Protein AF-A0A820V1A0-F1 (afdb_monomer)

pLDDT: mean 79.0, std 8.48, range [35.44, 91.88]

Foldseek 3Di:
DDPPDDLVVVLVVLQVVLVVVVPDDVVVLVVLQVVLVVLLVVLVVVLVVLLVVCPVCCVPVNPVVSVVSSVVSNCVSVVVSVVVVRDHDVSSCCSHPQRHDPPSNVVVSVVCVVVVPDDPVVVVVVVVVVVVLVVQLVVQLVPDDDPVSNVVSNVD

Radius of gyration: 19.52 Å; Cα contacts (8 Å, |Δi|>4): 103; chains: 1; bounding box: 43×36×49 Å

Sequence (156 aa):
MYDIHSVSDTTELMSSMGIQKAKQSPDKLFIKSMLAGVFISFSGRFLIIVGDGSAPLAQNLGPGIQKMVQAAVFPIGLVLIMNTGAEFFTGNTMYAGLLSTDPYRAYTLKITEIKSSIPWHQMFLRGIAGNWLVCLAVWLEITSRDFHSKVLGIFL

Mean predicted aligned error: 10.52 Å

InterPro domains:
  IPR000292 Formate/nitrite transporter [PF01226] (10-96)
  IPR000292 Formate/nitrite transporter [PF01226] (102-156)
  IPR000292 Formate/nitrite transporter [PTHR30520] (4-96)
  IPR023271 Aquaporin-like [G3DSA:1.20.1080.10] (1-97)
  IPR023271 Aquaporin-like [G3DSA:1.20.1080.10] (98-156)

Structure (mmCIF, N/CA/C/O backbone):
data_AF-A0A820V1A0-F1
#
_entry.id   AF-A0A820V1A0-F1
#
loop_
_atom_site.group_PDB
_atom_site.id
_atom_site.type_symbol
_atom_site.label_atom_id
_atom_site.label_alt_id
_atom_site.label_comp_id
_atom_site.label_asym_id
_atom_site.label_entity_id
_atom_site.label_seq_id
_atom_site.pdbx_PDB_ins_code
_atom_site.Cartn_x
_atom_site.Cartn_y
_atom_site.Cartn_z
_atom_site.occupancy
_atom_site.B_iso_or_equiv
_atom_site.auth_seq_id
_atom_site.auth_comp_id
_atom_site.auth_asym_id
_atom_site.auth_atom_id
_atom_site.pdbx_PDB_model_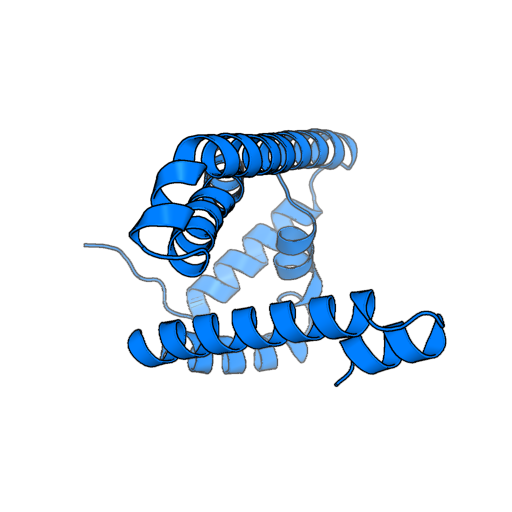num
ATOM 1 N N . MET A 1 1 ? 14.027 -11.235 20.098 1.00 35.44 1 MET A N 1
ATOM 2 C CA . MET A 1 1 ? 13.123 -12.323 19.675 1.00 35.44 1 MET A CA 1
ATOM 3 C C . MET A 1 1 ? 11.846 -11.618 19.246 1.00 35.44 1 MET A C 1
ATOM 5 O O . MET A 1 1 ? 11.285 -10.926 20.078 1.00 35.44 1 MET A O 1
ATOM 9 N N . TYR A 1 2 ? 11.513 -11.586 17.952 1.00 45.81 2 TYR A N 1
ATOM 10 C CA . TYR A 1 2 ? 10.276 -10.931 17.504 1.00 45.81 2 TYR A CA 1
ATOM 11 C C . TYR A 1 2 ? 9.099 -11.772 18.011 1.00 45.81 2 TYR A C 1
ATOM 13 O O . TYR A 1 2 ? 9.012 -12.941 17.641 1.00 45.81 2 TYR A O 1
ATOM 21 N N . ASP A 1 3 ? 8.242 -11.205 18.862 1.00 48.34 3 ASP A N 1
ATOM 22 C CA . ASP A 1 3 ? 6.959 -11.813 19.227 1.00 48.34 3 ASP A CA 1
ATOM 23 C C . ASP A 1 3 ? 6.056 -11.780 17.992 1.00 48.34 3 ASP A C 1
ATOM 25 O O . ASP A 1 3 ? 5.468 -10.757 17.639 1.00 48.34 3 ASP A O 1
ATOM 29 N N . ILE A 1 4 ? 6.018 -12.894 17.266 1.00 60.69 4 ILE A N 1
ATOM 30 C CA . ILE A 1 4 ? 5.112 -13.068 16.137 1.00 60.69 4 ILE A CA 1
ATOM 31 C C . ILE A 1 4 ? 3.775 -13.495 16.739 1.00 60.69 4 ILE A C 1
ATOM 33 O O . ILE A 1 4 ? 3.606 -14.651 17.123 1.00 60.69 4 ILE A O 1
ATOM 37 N N . HIS A 1 5 ? 2.843 -12.551 16.863 1.00 69.69 5 HIS A N 1
ATOM 38 C CA . HIS A 1 5 ? 1.481 -12.854 17.293 1.00 69.69 5 HIS A CA 1
ATOM 39 C C . HIS A 1 5 ? 0.853 -13.915 16.381 1.00 69.69 5 HIS A C 1
ATOM 41 O O . HIS A 1 5 ? 1.028 -13.887 15.159 1.00 69.69 5 HIS A O 1
ATOM 47 N N . SER A 1 6 ? 0.091 -14.838 16.975 1.00 77.50 6 SER A N 1
ATOM 48 C CA . SER A 1 6 ? -0.713 -15.792 16.211 1.00 77.50 6 SER A CA 1
ATOM 49 C C . SER A 1 6 ? -1.673 -15.044 15.276 1.00 77.50 6 SER A C 1
ATOM 51 O O . SER A 1 6 ? -2.044 -13.890 15.515 1.00 77.50 6 SER A O 1
ATOM 53 N N . VAL A 1 7 ? -2.096 -15.693 14.191 1.00 71.12 7 VAL A N 1
ATOM 54 C CA . VAL A 1 7 ? -3.027 -15.104 13.214 1.00 71.12 7 VAL A CA 1
ATOM 55 C C . VAL A 1 7 ? -4.358 -14.734 13.886 1.00 71.12 7 VAL A C 1
ATOM 57 O O . VAL A 1 7 ? -4.939 -13.698 13.559 1.00 71.12 7 VAL A O 1
ATOM 60 N N . SER A 1 8 ? -4.798 -15.523 14.873 1.00 70.88 8 SER A N 1
ATOM 61 C CA . SER A 1 8 ? -5.958 -15.223 15.726 1.00 70.88 8 SER A CA 1
ATOM 62 C C . SER A 1 8 ? -5.770 -13.919 16.500 1.00 70.88 8 SER A C 1
ATOM 64 O O . SER A 1 8 ? -6.580 -13.002 16.386 1.00 70.88 8 SER A O 1
ATOM 66 N N . ASP A 1 9 ? -4.652 -13.804 17.208 1.00 79.00 9 ASP A N 1
ATOM 67 C CA . ASP A 1 9 ? -4.375 -12.702 18.130 1.00 79.00 9 ASP A CA 1
ATOM 68 C C . ASP A 1 9 ? -4.156 -11.400 17.353 1.00 79.00 9 ASP A C 1
ATOM 70 O O . ASP A 1 9 ? -4.636 -10.334 17.735 1.00 79.00 9 ASP A O 1
ATOM 74 N N . THR A 1 10 ? -3.500 -11.493 16.192 1.00 78.31 10 THR A N 1
ATOM 75 C CA . THR A 1 10 ? -3.336 -10.375 15.255 1.00 78.31 10 THR A CA 1
ATOM 76 C C . THR A 1 10 ? -4.687 -9.860 14.762 1.00 78.31 10 THR A C 1
ATOM 78 O O . THR A 1 10 ? -4.897 -8.653 14.668 1.00 78.31 10 THR A O 1
ATOM 81 N N . THR A 1 11 ? -5.622 -10.763 14.469 1.00 75.25 11 THR A N 1
ATOM 82 C CA . THR A 1 11 ? -6.968 -10.424 13.984 1.00 75.25 11 THR A CA 1
ATOM 83 C C . THR A 1 11 ? -7.784 -9.731 15.078 1.00 75.25 11 THR A C 1
ATOM 85 O O . THR A 1 11 ? -8.449 -8.727 14.810 1.00 75.25 11 THR A O 1
ATOM 88 N N . GLU A 1 12 ? -7.689 -10.199 16.324 1.00 77.19 12 GLU A N 1
ATOM 89 C CA . GLU A 1 12 ? -8.329 -9.565 17.483 1.00 77.19 12 GLU A CA 1
ATOM 90 C C . GLU A 1 12 ? -7.737 -8.181 17.779 1.00 77.19 12 GLU A C 1
ATOM 92 O O . GLU A 1 12 ? -8.481 -7.202 17.926 1.00 77.19 12 GLU A O 1
ATOM 97 N N . LEU A 1 13 ? -6.408 -8.054 17.753 1.00 80.56 13 LEU A N 1
ATOM 98 C CA . LEU A 1 13 ? -5.719 -6.772 17.878 1.00 80.56 13 LEU A CA 1
ATOM 99 C C . LEU A 1 13 ? -6.150 -5.808 16.762 1.00 80.56 13 LEU A C 1
ATOM 101 O O . LEU A 1 13 ? -6.498 -4.660 17.032 1.00 80.56 13 LEU A O 1
ATOM 105 N N . MET A 1 14 ? -6.202 -6.268 15.509 1.00 76.12 14 MET A N 1
ATOM 106 C CA . MET A 1 14 ? -6.655 -5.447 14.383 1.00 76.12 14 MET A CA 1
ATOM 107 C C . MET A 1 14 ? -8.124 -5.032 14.511 1.00 76.12 14 MET A C 1
ATOM 109 O O . MET A 1 14 ? -8.454 -3.896 14.167 1.00 76.12 14 MET A O 1
ATOM 113 N N . SER A 1 15 ? -8.993 -5.893 15.046 1.00 74.12 15 SER A N 1
ATOM 114 C CA . SER A 1 15 ? -10.402 -5.555 15.287 1.00 74.12 15 SER A CA 1
ATOM 115 C C . SER A 1 15 ? -10.558 -4.474 16.364 1.00 74.12 15 SER A C 1
ATOM 117 O O . SER A 1 15 ? -11.280 -3.496 16.165 1.00 74.12 15 SER A O 1
ATOM 119 N N . SER A 1 16 ? -9.815 -4.578 17.470 1.00 78.56 16 SER A N 1
ATOM 120 C CA . SER A 1 16 ? -9.853 -3.592 18.557 1.00 78.56 16 SER A CA 1
ATOM 121 C C . SER A 1 16 ? -9.242 -2.247 18.141 1.00 78.56 16 SER A C 1
ATOM 123 O O . SER A 1 16 ? -9.813 -1.194 18.446 1.00 78.56 16 SER A O 1
ATOM 125 N N . MET A 1 17 ? -8.158 -2.263 17.354 1.00 78.12 17 MET A N 1
ATOM 126 C CA . MET A 1 17 ? -7.608 -1.067 16.706 1.00 78.12 17 MET A CA 1
ATOM 127 C C . MET A 1 17 ? -8.614 -0.441 15.735 1.00 78.12 17 MET A C 1
ATOM 129 O O . MET A 1 17 ? -8.790 0.776 15.744 1.00 78.12 17 MET A O 1
ATOM 133 N N . GLY A 1 18 ? -9.321 -1.248 14.940 1.00 77.06 18 GLY A N 1
ATOM 134 C CA . GLY A 1 18 ? -10.371 -0.783 14.030 1.00 77.06 18 GLY A CA 1
ATOM 135 C C . GLY A 1 18 ? -11.528 -0.093 14.752 1.00 77.06 18 GLY A C 1
ATOM 136 O O . GLY A 1 18 ? -11.949 0.988 14.342 1.00 77.06 18 GLY A O 1
ATOM 137 N N . ILE A 1 19 ? -11.987 -0.651 15.876 1.00 77.00 19 ILE A N 1
ATOM 138 C CA . ILE A 1 19 ? -13.046 -0.052 16.705 1.00 77.00 19 ILE A CA 1
ATOM 139 C C . ILE A 1 19 ? -12.587 1.281 17.316 1.00 77.00 19 ILE A C 1
ATOM 141 O O . ILE A 1 19 ? -13.365 2.235 17.362 1.00 77.00 19 ILE A O 1
ATOM 145 N N . GLN A 1 20 ? -11.332 1.389 17.767 1.00 81.06 20 GLN A N 1
ATOM 146 C CA . GLN A 1 20 ? -10.795 2.665 18.258 1.00 81.06 20 GLN A CA 1
ATOM 147 C C . GLN A 1 20 ? -10.657 3.704 17.142 1.00 81.06 20 GLN A C 1
ATOM 149 O O . GLN A 1 20 ? -10.994 4.871 17.350 1.00 81.06 20 GLN A O 1
ATOM 154 N N . LYS A 1 21 ? -10.210 3.285 15.955 1.00 80.19 21 LYS A N 1
ATOM 155 C CA . LYS A 1 21 ? -10.089 4.158 14.784 1.00 80.19 21 LYS A CA 1
ATOM 156 C C . LYS A 1 21 ? -11.445 4.677 14.309 1.00 80.19 21 LYS A C 1
ATOM 158 O O . LYS A 1 21 ? -11.576 5.862 14.019 1.00 80.19 21 LYS A O 1
ATOM 163 N N . ALA A 1 22 ? -12.479 3.837 14.341 1.00 78.62 22 ALA A N 1
ATOM 164 C CA . ALA A 1 22 ? -13.848 4.228 14.001 1.00 78.62 22 ALA A CA 1
ATOM 165 C C . ALA A 1 22 ? -14.441 5.283 14.955 1.00 78.62 22 ALA A C 1
ATOM 167 O O . ALA A 1 22 ? -15.323 6.040 14.562 1.00 78.62 22 ALA A O 1
ATOM 168 N N . LYS A 1 23 ? -13.952 5.363 16.200 1.00 82.88 23 LYS A N 1
ATOM 169 C CA . LYS A 1 23 ? -14.380 6.375 17.180 1.00 82.88 23 LYS A CA 1
ATOM 170 C C . LYS A 1 23 ? -13.668 7.723 17.022 1.00 82.88 23 LYS A C 1
ATOM 172 O O . LYS A 1 23 ? -14.000 8.659 17.750 1.00 82.88 23 LYS A O 1
ATOM 177 N N . GLN A 1 24 ? -12.673 7.848 16.136 1.00 81.25 24 GLN A N 1
ATOM 178 C CA . GLN A 1 24 ? -11.994 9.130 15.937 1.00 81.25 24 GLN A CA 1
ATOM 179 C C . GLN A 1 24 ? -12.940 10.152 15.294 1.00 81.25 24 GLN A C 1
ATOM 181 O O . GLN A 1 24 ? -13.720 9.830 14.403 1.00 81.25 24 GLN A O 1
ATOM 186 N N . SER A 1 25 ? -12.845 11.410 15.730 1.00 86.44 25 SER A N 1
ATOM 187 C CA . SER A 1 25 ? -13.607 12.510 15.136 1.00 86.44 25 SER A CA 1
ATOM 188 C C . SER A 1 25 ? -13.264 12.676 13.647 1.00 86.44 25 SER A C 1
ATOM 190 O O . SER A 1 25 ? -12.081 12.579 13.291 1.00 86.44 25 SER A O 1
ATOM 192 N N . PRO A 1 26 ? -14.253 12.994 12.791 1.00 81.69 26 PRO A N 1
ATOM 193 C CA . PRO A 1 26 ? -14.057 13.113 11.346 1.00 81.69 26 PRO A CA 1
ATOM 194 C C . PRO A 1 26 ? -12.997 14.159 10.977 1.00 81.69 26 PRO A C 1
ATOM 196 O O . PRO A 1 26 ? -12.226 13.934 10.052 1.00 81.69 26 PRO A O 1
ATOM 199 N N . ASP A 1 27 ? -12.865 15.238 11.753 1.00 85.31 27 ASP A N 1
ATOM 200 C CA . ASP A 1 27 ? -11.866 16.289 11.507 1.00 85.31 27 ASP A CA 1
ATOM 201 C C . ASP A 1 27 ? -10.429 15.772 11.659 1.00 85.31 27 ASP A C 1
ATOM 203 O O . ASP A 1 27 ? -9.541 16.068 10.858 1.00 85.31 27 ASP A O 1
ATOM 207 N N . LYS A 1 28 ? -10.194 14.932 12.675 1.00 84.44 28 LYS A N 1
ATOM 208 C CA . LYS A 1 28 ? -8.884 14.313 12.919 1.00 84.44 28 LYS A CA 1
ATOM 209 C C . LYS A 1 28 ? -8.578 13.265 11.856 1.00 84.44 28 LYS A C 1
ATOM 211 O O . LYS A 1 28 ? -7.436 13.163 11.413 1.00 84.44 28 LYS A O 1
ATOM 216 N N . LEU A 1 29 ? -9.594 12.511 11.440 1.00 86.00 29 LEU A N 1
ATOM 217 C CA . LEU A 1 29 ? -9.476 11.542 10.357 1.00 86.00 29 LEU A CA 1
ATOM 218 C C . LEU A 1 29 ? -9.153 12.233 9.028 1.00 86.00 29 LEU A C 1
ATOM 220 O O . LEU A 1 29 ? -8.284 11.767 8.294 1.00 86.00 29 LEU A O 1
ATOM 224 N N . PHE A 1 30 ? -9.789 13.369 8.746 1.00 88.25 30 PHE A N 1
ATOM 225 C CA . PHE A 1 30 ? -9.541 14.157 7.546 1.00 88.25 30 PHE A CA 1
ATOM 226 C C . PHE A 1 30 ? -8.097 14.667 7.493 1.00 88.25 30 PHE A C 1
ATOM 228 O O . PHE A 1 30 ? -7.397 14.415 6.513 1.00 88.25 30 PHE A O 1
ATOM 235 N N . ILE A 1 31 ? -7.608 15.288 8.572 1.00 89.50 31 ILE A N 1
ATOM 236 C CA . ILE A 1 31 ? -6.228 15.800 8.641 1.00 89.50 31 ILE A CA 1
ATOM 237 C C . ILE A 1 31 ? -5.208 14.664 8.485 1.00 89.50 31 ILE A C 1
ATOM 239 O O . ILE A 1 31 ? -4.250 14.787 7.720 1.00 89.50 31 ILE A O 1
ATOM 243 N N . LYS A 1 32 ? -5.420 13.526 9.157 1.00 88.31 32 LYS A N 1
ATOM 244 C CA . LYS A 1 32 ? -4.541 12.354 9.025 1.00 88.31 32 LYS A CA 1
ATOM 245 C C . LYS A 1 32 ? -4.580 11.735 7.626 1.00 88.31 32 LYS A C 1
ATOM 247 O O . LYS A 1 32 ? -3.546 11.267 7.156 1.00 88.31 32 LYS A O 1
ATOM 252 N N . SER A 1 33 ? -5.735 11.763 6.960 1.00 89.00 33 SER A N 1
ATOM 253 C CA . SER A 1 33 ? -5.894 11.271 5.585 1.00 89.00 33 SER A CA 1
ATOM 254 C C . SER A 1 33 ? -5.223 12.189 4.569 1.00 89.00 33 SER A C 1
ATOM 256 O O . SER A 1 33 ? -4.557 11.711 3.649 1.00 89.00 33 SER A O 1
ATOM 258 N N . MET A 1 34 ? -5.316 13.508 4.761 1.00 91.88 34 MET A N 1
ATOM 259 C CA . MET A 1 34 ? -4.563 14.472 3.959 1.00 91.88 34 MET A CA 1
ATOM 260 C C . MET A 1 34 ? -3.056 14.263 4.113 1.00 91.88 34 MET A C 1
ATOM 262 O O . MET A 1 34 ? -2.339 14.210 3.115 1.00 91.88 34 MET A O 1
ATOM 266 N N . LEU A 1 35 ? -2.579 14.079 5.346 1.00 89.00 35 LEU A N 1
ATOM 267 C CA . LEU A 1 35 ? -1.166 13.826 5.619 1.00 89.00 35 LEU A CA 1
ATOM 268 C C . LEU A 1 35 ? -0.674 12.529 4.950 1.00 89.00 35 LEU A C 1
ATOM 270 O O . LEU A 1 35 ? 0.399 12.519 4.347 1.00 89.00 35 LEU A O 1
ATOM 274 N N . ALA A 1 36 ? -1.479 11.461 4.971 1.00 89.56 36 ALA A N 1
ATOM 275 C CA . ALA A 1 36 ? -1.172 10.231 4.241 1.00 89.56 36 ALA A CA 1
ATOM 276 C C . ALA A 1 36 ? -1.079 10.463 2.721 1.00 89.56 36 ALA A C 1
ATOM 278 O O . ALA A 1 36 ? -0.154 9.967 2.074 1.00 89.56 36 ALA A O 1
ATOM 279 N N . GLY A 1 37 ? -1.987 11.262 2.152 1.00 88.81 37 GLY A N 1
ATOM 280 C CA . GLY A 1 37 ? -1.954 11.643 0.737 1.00 88.81 37 GLY A CA 1
ATOM 281 C C . GLY A 1 37 ? -0.682 12.400 0.342 1.00 88.81 37 GLY A C 1
ATOM 282 O O . GLY A 1 37 ? -0.110 12.134 -0.720 1.00 88.81 37 GLY A O 1
ATOM 283 N N . VAL A 1 38 ? -0.185 13.287 1.210 1.00 91.75 38 VAL A N 1
ATOM 284 C CA . VAL A 1 38 ? 1.086 14.003 0.999 1.00 91.75 38 VAL A CA 1
ATOM 285 C C . VAL A 1 38 ? 2.262 13.026 0.938 1.00 91.75 38 VAL A C 1
ATOM 287 O O . VAL A 1 38 ? 3.087 13.129 0.030 1.00 91.75 38 VAL A O 1
ATOM 290 N N . PHE A 1 39 ? 2.321 12.035 1.832 1.00 89.88 39 PHE A N 1
ATOM 291 C CA . PHE A 1 39 ? 3.404 11.046 1.828 1.00 89.88 39 PHE A CA 1
ATOM 292 C C . PHE A 1 39 ? 3.388 10.136 0.596 1.00 89.88 39 PHE A C 1
ATOM 294 O O . PHE A 1 39 ? 4.443 9.923 -0.002 1.00 89.88 39 PHE A O 1
ATOM 301 N N . ILE A 1 40 ? 2.216 9.664 0.151 1.00 90.38 40 ILE A N 1
ATOM 302 C CA . ILE A 1 40 ? 2.116 8.899 -1.107 1.00 90.38 40 ILE A CA 1
ATOM 303 C C . ILE A 1 40 ? 2.540 9.754 -2.305 1.00 90.38 40 ILE A C 1
ATOM 305 O O . ILE A 1 40 ? 3.268 9.281 -3.178 1.00 90.38 40 ILE A O 1
ATOM 309 N N . SER A 1 41 ? 2.139 11.027 -2.333 1.00 89.00 41 SER A N 1
ATOM 310 C CA . SER A 1 41 ? 2.512 11.952 -3.410 1.00 89.00 41 SER A CA 1
ATOM 311 C C . SER A 1 41 ? 4.021 12.210 -3.441 1.00 89.00 41 SER A C 1
ATOM 313 O O . SER A 1 41 ? 4.624 12.241 -4.516 1.00 89.00 41 SER A O 1
ATOM 315 N N . PHE A 1 42 ? 4.657 12.332 -2.272 1.00 89.38 42 PHE A N 1
ATOM 316 C CA . PHE A 1 42 ? 6.107 12.474 -2.159 1.00 89.38 42 PHE A CA 1
ATOM 317 C C . PHE A 1 42 ? 6.839 11.239 -2.701 1.00 89.38 42 PHE A C 1
ATOM 319 O O . PHE A 1 42 ? 7.776 11.371 -3.489 1.00 89.38 42 PHE A O 1
ATOM 326 N N . SER A 1 43 ? 6.361 10.036 -2.378 1.00 86.94 43 SER A N 1
ATOM 327 C CA . SER A 1 43 ? 6.904 8.791 -2.936 1.00 86.94 43 SER A CA 1
ATOM 328 C C . SER A 1 43 ? 6.686 8.663 -4.440 1.00 86.94 43 SER A C 1
ATOM 330 O O . SER A 1 43 ? 7.590 8.217 -5.143 1.00 86.94 43 SER A O 1
ATOM 332 N N . GLY A 1 44 ? 5.543 9.118 -4.958 1.00 86.94 44 GLY A N 1
ATOM 333 C CA . GLY A 1 44 ? 5.287 9.190 -6.398 1.00 86.94 44 GLY A CA 1
ATOM 334 C C . GLY A 1 44 ? 6.245 10.142 -7.119 1.00 86.94 44 GLY A C 1
ATOM 335 O O . GLY A 1 44 ? 6.743 9.826 -8.198 1.00 86.94 44 GLY A O 1
ATOM 336 N N . ARG A 1 45 ? 6.584 11.286 -6.512 1.00 84.62 45 ARG A N 1
ATOM 337 C CA . ARG A 1 45 ? 7.584 12.199 -7.085 1.00 84.62 45 ARG A CA 1
ATOM 338 C C . ARG A 1 45 ? 8.993 11.615 -7.027 1.00 84.62 45 ARG A C 1
ATOM 340 O O . ARG A 1 45 ? 9.754 11.767 -7.981 1.00 84.62 45 ARG A O 1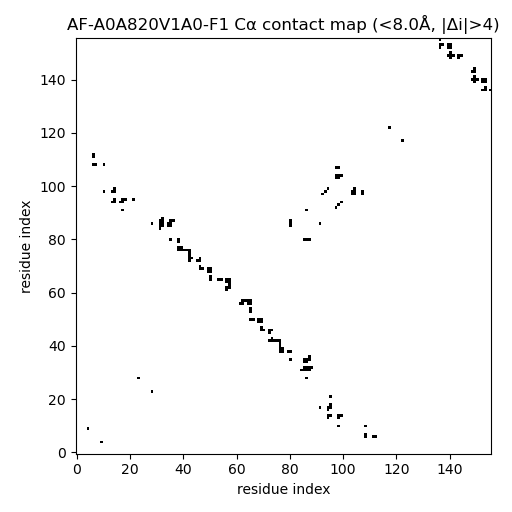
ATOM 347 N N . PHE A 1 46 ? 9.324 10.923 -5.944 1.00 85.81 46 PHE A N 1
ATOM 348 C CA . PHE A 1 46 ? 10.617 10.271 -5.774 1.00 85.81 46 PHE A CA 1
ATOM 349 C C . PHE A 1 46 ? 10.816 9.113 -6.770 1.00 85.81 46 PHE A C 1
ATOM 351 O O . PHE A 1 46 ? 11.897 8.984 -7.337 1.00 85.81 46 PHE A O 1
ATOM 358 N N . LEU A 1 47 ? 9.756 8.361 -7.093 1.00 87.88 47 LEU A N 1
ATOM 359 C CA . LEU A 1 47 ? 9.746 7.352 -8.161 1.00 87.88 47 LEU A CA 1
ATOM 360 C C . LEU A 1 47 ? 10.210 7.927 -9.509 1.00 87.88 47 LEU A C 1
ATOM 362 O O . LEU A 1 47 ? 11.040 7.323 -10.185 1.00 87.88 47 LEU A O 1
ATOM 366 N N . ILE A 1 48 ? 9.690 9.100 -9.886 1.00 86.38 48 ILE A N 1
ATOM 367 C CA . ILE A 1 48 ? 10.008 9.753 -11.165 1.00 86.38 48 ILE A CA 1
ATOM 368 C C . ILE A 1 48 ? 11.464 10.233 -11.178 1.00 86.38 48 ILE A C 1
ATOM 370 O O . ILE A 1 48 ? 12.167 10.014 -12.159 1.00 86.38 48 ILE A O 1
ATOM 374 N N . ILE A 1 49 ? 11.937 10.829 -10.077 1.00 87.94 49 ILE A N 1
ATOM 375 C CA . ILE A 1 49 ? 13.329 11.291 -9.945 1.00 87.94 49 ILE A CA 1
ATOM 376 C C . ILE A 1 49 ? 14.306 10.111 -10.032 1.00 87.94 49 ILE A C 1
ATOM 378 O O . ILE A 1 49 ? 15.306 10.189 -10.742 1.00 87.94 49 ILE A O 1
ATOM 382 N N . VAL A 1 50 ? 14.011 9.000 -9.350 1.00 86.69 50 VAL A N 1
ATOM 383 C CA . VAL A 1 50 ? 14.823 7.778 -9.442 1.00 86.69 50 VAL A CA 1
ATOM 384 C C . VAL A 1 50 ? 14.749 7.184 -10.845 1.00 86.69 50 VAL A C 1
ATOM 386 O O . VAL A 1 50 ? 15.753 6.687 -11.349 1.00 86.69 50 VAL A O 1
ATOM 389 N N . GLY A 1 51 ? 13.591 7.249 -11.501 1.00 83.81 51 GLY A N 1
ATOM 390 C CA . GLY A 1 51 ? 13.432 6.789 -12.875 1.00 83.81 51 GLY A CA 1
ATOM 391 C C . GLY A 1 51 ? 14.332 7.532 -13.856 1.00 83.81 51 GLY A C 1
ATOM 392 O O . GLY A 1 51 ? 15.033 6.881 -14.629 1.00 83.81 51 GLY A O 1
ATOM 393 N N . ASP A 1 52 ? 14.373 8.858 -13.771 1.00 82.69 52 ASP A N 1
ATOM 394 C CA . ASP A 1 52 ? 15.225 9.699 -14.617 1.00 82.69 52 ASP A CA 1
ATOM 395 C C . ASP A 1 52 ? 16.717 9.529 -14.271 1.00 82.69 52 ASP A C 1
ATOM 397 O O . ASP A 1 52 ? 17.548 9.264 -15.139 1.00 82.69 52 ASP A O 1
ATOM 401 N N . GLY A 1 53 ? 17.062 9.525 -12.978 1.00 83.75 53 GLY A N 1
ATOM 402 C CA . GLY A 1 53 ? 18.438 9.309 -12.510 1.00 83.75 53 GLY A CA 1
ATOM 403 C C . GLY A 1 53 ? 19.003 7.911 -12.801 1.00 83.75 53 GLY A C 1
ATOM 404 O O . GLY A 1 53 ? 20.218 7.733 -12.858 1.00 83.75 53 GLY A O 1
ATOM 405 N N . SER A 1 54 ? 18.141 6.914 -13.021 1.00 82.25 54 SER A N 1
ATOM 406 C CA . SER A 1 54 ? 18.523 5.545 -13.399 1.00 82.25 54 SER A CA 1
ATOM 407 C C . SER A 1 54 ? 18.425 5.274 -14.906 1.00 82.25 54 SER A C 1
ATOM 409 O O . SER A 1 54 ? 18.560 4.123 -15.323 1.00 82.25 54 SER A O 1
ATOM 411 N N . ALA A 1 55 ? 18.267 6.302 -15.749 1.00 78.56 55 ALA A N 1
ATOM 412 C CA . ALA A 1 55 ? 18.298 6.156 -17.208 1.00 78.56 55 ALA A CA 1
ATOM 413 C C . ALA A 1 55 ? 19.524 5.370 -17.747 1.00 78.56 55 ALA A C 1
ATOM 415 O O . ALA A 1 55 ? 19.342 4.539 -18.642 1.00 78.56 55 ALA A O 1
ATOM 416 N N . PRO A 1 56 ? 20.747 5.501 -17.183 1.00 81.38 56 PRO A N 1
ATOM 417 C CA . PRO A 1 56 ? 21.892 4.693 -17.613 1.00 81.38 56 PRO A CA 1
ATOM 418 C C . PRO A 1 56 ? 21.736 3.188 -17.336 1.00 81.38 56 PRO A C 1
ATOM 420 O O . PRO A 1 56 ? 22.298 2.368 -18.064 1.00 81.38 56 PRO A O 1
ATOM 423 N N . LEU A 1 57 ? 20.966 2.793 -16.313 1.00 74.44 57 LEU A N 1
ATOM 424 C CA . LEU A 1 57 ? 20.697 1.376 -16.026 1.00 74.44 57 LEU A CA 1
ATOM 425 C C . LEU A 1 57 ? 19.825 0.748 -17.116 1.00 74.44 57 LEU A C 1
ATOM 427 O O . LEU A 1 57 ? 20.008 -0.423 -17.438 1.00 74.44 57 LEU A O 1
ATOM 431 N N . ALA A 1 58 ? 18.922 1.523 -17.718 1.00 74.38 58 ALA A N 1
ATOM 432 C CA . ALA A 1 58 ? 18.071 1.044 -18.800 1.00 74.38 58 ALA A CA 1
ATOM 433 C C . ALA A 1 58 ? 18.862 0.722 -20.072 1.00 74.38 58 ALA A C 1
ATOM 435 O O . ALA A 1 58 ? 18.534 -0.233 -20.770 1.00 74.38 58 ALA A O 1
ATOM 436 N N . GLN A 1 59 ? 19.912 1.500 -20.350 1.00 75.88 59 GLN A N 1
ATOM 437 C CA . GLN A 1 59 ? 20.765 1.317 -21.525 1.00 75.88 59 GLN A CA 1
ATOM 438 C C . GLN A 1 59 ? 21.730 0.135 -21.372 1.00 75.88 59 GLN A C 1
ATOM 440 O O . GLN A 1 59 ? 21.950 -0.592 -22.335 1.00 75.88 59 GLN A O 1
ATOM 445 N N . ASN A 1 60 ? 22.282 -0.077 -20.172 1.00 80.56 60 ASN A N 1
ATOM 446 C CA . ASN A 1 60 ? 23.302 -1.106 -19.940 1.00 80.56 60 ASN A CA 1
ATOM 447 C C . ASN A 1 60 ? 22.727 -2.467 -19.509 1.00 80.56 60 ASN A C 1
ATOM 449 O O . ASN A 1 60 ? 23.275 -3.502 -19.872 1.00 80.56 60 ASN A O 1
ATOM 453 N N . LEU A 1 61 ? 21.648 -2.483 -18.717 1.00 77.94 61 LEU A N 1
ATOM 454 C CA . LEU A 1 61 ? 21.054 -3.705 -18.146 1.00 77.94 61 LEU A CA 1
ATOM 455 C C . LEU A 1 61 ? 19.612 -3.958 -18.629 1.00 77.94 61 LEU A C 1
ATOM 457 O O . LEU A 1 61 ? 18.996 -4.959 -18.262 1.00 77.94 61 LEU A O 1
ATOM 461 N N . GLY A 1 62 ? 19.071 -3.068 -19.461 1.00 78.81 62 GLY A N 1
ATOM 462 C CA . GLY A 1 62 ? 17.727 -3.163 -20.017 1.00 78.81 62 GLY A CA 1
ATOM 463 C C . GLY A 1 62 ? 16.650 -2.446 -19.184 1.00 78.81 62 GLY A C 1
ATOM 464 O O . GLY A 1 62 ? 16.795 -2.234 -17.975 1.00 78.81 62 GLY A O 1
ATOM 465 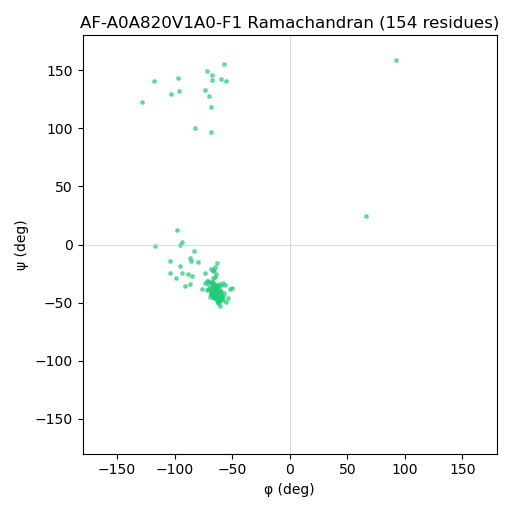N N . PRO A 1 63 ? 15.509 -2.100 -19.810 1.00 75.19 63 PRO A N 1
ATOM 466 C CA . PRO A 1 63 ? 14.443 -1.303 -19.190 1.00 75.19 63 PRO A CA 1
ATOM 467 C C . PRO A 1 63 ? 13.754 -2.004 -18.006 1.00 75.19 63 PRO A C 1
ATOM 469 O O . PRO A 1 63 ? 13.118 -1.349 -17.180 1.00 75.19 63 PRO A O 1
ATOM 472 N N . GLY A 1 64 ? 13.881 -3.332 -17.896 1.00 76.94 64 GLY A N 1
ATOM 473 C CA . GLY A 1 64 ? 13.321 -4.108 -16.788 1.00 76.94 64 GLY A CA 1
ATOM 474 C C . GLY A 1 64 ? 13.961 -3.765 -15.440 1.00 76.94 64 GLY A C 1
ATOM 475 O O . GLY A 1 64 ? 13.245 -3.516 -14.472 1.00 76.94 64 GLY A O 1
ATOM 476 N N . ILE A 1 65 ? 15.294 -3.669 -15.385 1.00 80.62 65 ILE A N 1
ATOM 477 C CA . ILE A 1 65 ? 16.023 -3.364 -14.143 1.00 80.62 65 ILE A CA 1
ATOM 478 C C . ILE A 1 65 ? 15.707 -1.947 -13.656 1.00 80.62 65 ILE A C 1
ATOM 480 O O . ILE A 1 65 ? 15.469 -1.746 -12.466 1.00 80.62 65 ILE A O 1
ATOM 484 N N . GLN A 1 66 ? 15.602 -0.980 -14.571 1.00 79.56 66 GLN A N 1
ATOM 485 C CA . GLN A 1 66 ? 15.208 0.393 -14.240 1.00 79.56 66 GLN A CA 1
ATOM 486 C C . GLN A 1 66 ? 13.825 0.435 -13.563 1.00 79.56 66 GLN A C 1
ATOM 488 O O . GLN A 1 66 ? 13.649 1.095 -12.537 1.00 79.56 66 GLN A O 1
ATOM 493 N N . LYS A 1 67 ? 12.849 -0.320 -14.087 1.00 79.38 67 LYS A N 1
ATOM 494 C CA . LYS A 1 67 ? 11.510 -0.425 -13.488 1.00 79.38 67 LYS A CA 1
ATOM 495 C C . LYS A 1 67 ? 11.513 -1.156 -12.145 1.00 79.38 67 LYS A C 1
ATOM 497 O O . LYS A 1 67 ? 10.716 -0.805 -11.282 1.00 79.38 67 LYS A O 1
ATOM 502 N N . MET A 1 68 ? 12.404 -2.127 -11.930 1.00 82.38 68 MET A N 1
ATOM 503 C CA . MET A 1 68 ? 12.549 -2.797 -10.629 1.00 82.38 68 MET A CA 1
ATOM 504 C C . MET A 1 68 ? 13.103 -1.857 -9.556 1.00 82.38 68 MET A C 1
ATOM 506 O O . MET A 1 68 ? 12.592 -1.843 -8.437 1.00 82.38 68 MET A O 1
ATOM 510 N N . VA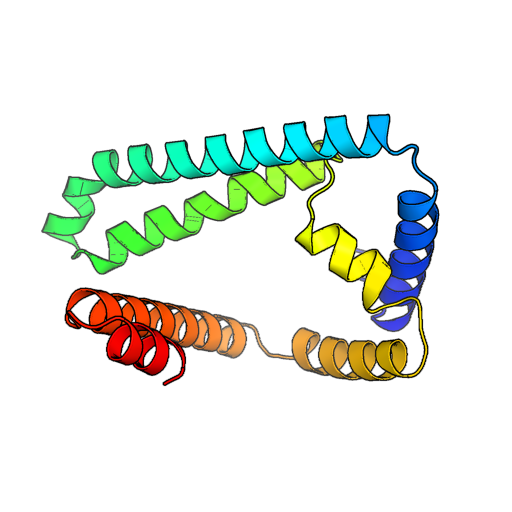L A 1 69 ? 14.102 -1.039 -9.899 1.00 83.50 69 VAL A N 1
ATOM 511 C CA . VAL A 1 69 ? 14.647 -0.020 -8.987 1.00 83.50 69 VAL A CA 1
ATOM 512 C C . VAL A 1 69 ? 13.569 1.004 -8.629 1.00 83.50 69 VAL A C 1
ATOM 514 O O . VAL A 1 69 ? 13.392 1.321 -7.457 1.00 83.50 69 VAL A O 1
ATOM 517 N N . GLN A 1 70 ? 12.784 1.453 -9.609 1.00 81.81 70 GLN A N 1
ATOM 518 C CA . GLN A 1 70 ? 11.624 2.314 -9.364 1.00 81.81 70 GLN A CA 1
ATOM 519 C C . GLN A 1 70 ? 10.586 1.623 -8.455 1.00 81.81 70 GLN A C 1
ATOM 521 O O . GLN A 1 70 ? 10.159 2.189 -7.450 1.00 81.81 70 GLN A O 1
ATOM 526 N N . ALA A 1 71 ? 10.226 0.368 -8.734 1.00 80.94 71 ALA A N 1
ATOM 527 C CA . ALA A 1 71 ? 9.250 -0.374 -7.935 1.00 80.94 71 ALA A CA 1
ATOM 528 C C . ALA A 1 71 ? 9.685 -0.560 -6.470 1.00 80.94 71 ALA A C 1
ATOM 530 O O . ALA A 1 71 ? 8.842 -0.513 -5.578 1.00 80.94 71 ALA A O 1
ATOM 531 N N . ALA A 1 72 ? 10.985 -0.715 -6.202 1.00 84.56 72 ALA A N 1
ATOM 532 C CA . ALA A 1 72 ? 11.519 -0.832 -4.843 1.00 84.56 72 ALA A CA 1
ATOM 533 C C . ALA A 1 72 ? 11.401 0.466 -4.021 1.00 84.56 72 ALA A C 1
ATOM 535 O O . ALA A 1 72 ? 11.417 0.428 -2.793 1.00 84.56 72 ALA A O 1
ATOM 536 N N . VAL A 1 73 ? 11.268 1.611 -4.689 1.00 83.81 73 VAL A N 1
ATOM 537 C CA . VAL A 1 73 ? 11.219 2.942 -4.071 1.00 83.81 73 VAL A CA 1
ATOM 538 C C . VAL A 1 73 ? 9.793 3.351 -3.680 1.00 83.81 73 VAL A C 1
ATOM 540 O O . VAL A 1 73 ? 9.593 4.112 -2.733 1.00 83.81 73 VAL A O 1
ATOM 543 N N . PHE A 1 74 ? 8.780 2.805 -4.352 1.00 82.44 74 PHE A N 1
ATOM 544 C CA . PHE A 1 74 ? 7.371 3.106 -4.083 1.00 82.44 74 PHE A CA 1
ATOM 545 C C . PHE A 1 74 ? 6.891 2.786 -2.642 1.00 82.44 74 PHE A C 1
ATOM 547 O O . PHE A 1 74 ? 6.192 3.621 -2.060 1.00 82.44 74 PHE A O 1
ATOM 554 N N . PRO A 1 75 ? 7.275 1.658 -2.002 1.00 86.88 75 PRO A N 1
ATOM 555 C CA . PRO A 1 75 ? 6.820 1.304 -0.652 1.00 86.88 75 PRO A CA 1
ATOM 556 C C . PRO A 1 75 ? 7.255 2.278 0.448 1.00 86.88 75 PRO A C 1
ATOM 558 O O . PRO A 1 75 ? 6.676 2.261 1.533 1.00 86.88 75 PRO A O 1
ATOM 561 N N . ILE A 1 76 ? 8.240 3.144 0.187 1.00 88.19 76 ILE A N 1
ATOM 562 C CA . ILE A 1 76 ? 8.749 4.120 1.161 1.00 88.19 76 ILE A CA 1
ATOM 563 C C . ILE A 1 76 ? 7.616 5.016 1.686 1.00 88.19 76 ILE A C 1
ATOM 565 O O . ILE A 1 76 ? 7.584 5.334 2.874 1.00 88.19 76 ILE A O 1
ATOM 569 N N . GL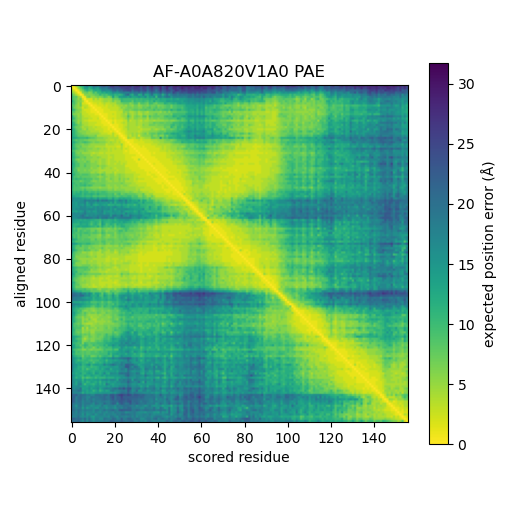Y A 1 77 ? 6.635 5.360 0.847 1.00 86.69 77 GLY A N 1
ATOM 570 C CA . GLY A 1 77 ? 5.486 6.175 1.257 1.00 86.69 77 GLY A CA 1
ATOM 571 C C . GLY A 1 77 ? 4.606 5.485 2.285 1.00 86.69 77 GLY A C 1
ATOM 572 O O . GLY A 1 77 ? 4.187 6.106 3.259 1.00 86.69 77 GLY A O 1
ATOM 573 N N . LEU A 1 78 ? 4.393 4.177 2.121 1.00 86.56 78 LEU A N 1
ATOM 574 C CA . LEU A 1 78 ? 3.648 3.370 3.085 1.00 86.56 78 LEU A CA 1
ATOM 575 C C . LEU A 1 78 ? 4.405 3.258 4.414 1.00 86.56 78 LEU A C 1
ATOM 577 O O . LEU A 1 78 ? 3.786 3.356 5.469 1.00 86.56 78 LEU A O 1
ATOM 581 N N . VAL A 1 79 ? 5.736 3.136 4.384 1.00 89.69 79 VAL A N 1
ATOM 582 C CA . VAL A 1 79 ? 6.566 3.112 5.604 1.00 89.69 79 VAL A CA 1
ATOM 583 C C . VAL A 1 79 ? 6.475 4.436 6.370 1.00 89.69 79 VAL A C 1
ATOM 585 O O . VAL A 1 79 ? 6.292 4.435 7.587 1.00 89.69 79 VAL A O 1
ATOM 588 N N . LEU A 1 80 ? 6.538 5.574 5.672 1.00 87.00 80 LEU A N 1
ATOM 589 C CA . LEU A 1 80 ? 6.401 6.898 6.292 1.00 87.00 80 LEU A CA 1
ATOM 590 C C . LEU A 1 80 ? 5.020 7.096 6.933 1.00 87.00 80 LEU A C 1
ATOM 592 O O . LEU A 1 80 ? 4.922 7.635 8.038 1.00 87.00 80 LEU A O 1
ATOM 596 N N . ILE A 1 81 ? 3.960 6.614 6.281 1.00 90.44 81 ILE A N 1
ATOM 597 C CA . ILE A 1 81 ? 2.589 6.649 6.812 1.00 90.44 81 ILE A 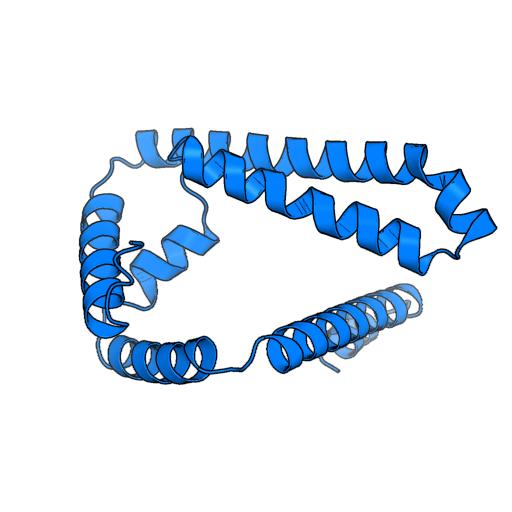CA 1
ATOM 598 C C . ILE A 1 81 ? 2.478 5.837 8.103 1.00 90.44 81 ILE A C 1
ATOM 600 O O . ILE A 1 81 ? 1.928 6.342 9.085 1.00 90.44 81 ILE A O 1
ATOM 604 N N . MET A 1 82 ? 3.042 4.625 8.124 1.00 85.94 82 MET A N 1
ATOM 605 C CA . MET A 1 82 ? 3.025 3.751 9.303 1.00 85.94 82 MET A CA 1
ATOM 606 C C . MET A 1 82 ? 3.776 4.372 10.485 1.00 85.94 82 MET A C 1
ATOM 608 O O . MET A 1 82 ? 3.272 4.343 11.604 1.00 85.94 82 MET A O 1
ATOM 612 N N . ASN A 1 83 ? 4.924 5.008 10.237 1.00 86.81 83 ASN A N 1
ATOM 613 C CA . ASN A 1 83 ? 5.711 5.657 11.290 1.00 86.81 83 ASN A CA 1
ATOM 614 C C . ASN A 1 83 ? 5.062 6.944 11.825 1.00 86.81 83 ASN A C 1
ATOM 616 O O . ASN A 1 83 ? 5.223 7.273 12.997 1.00 86.81 83 ASN A O 1
ATOM 620 N N . THR A 1 84 ? 4.320 7.671 10.987 1.00 86.38 84 THR A N 1
ATOM 621 C CA . THR A 1 84 ? 3.665 8.935 11.380 1.00 86.38 84 THR A CA 1
ATOM 622 C C . THR A 1 84 ? 2.281 8.705 12.004 1.00 86.38 84 THR A C 1
ATOM 624 O O . THR A 1 84 ? 1.679 9.626 12.555 1.00 86.38 84 THR A O 1
ATOM 627 N N . GLY A 1 85 ? 1.738 7.486 11.915 1.00 83.56 85 GLY A N 1
ATOM 628 C CA . GLY A 1 85 ? 0.375 7.180 12.359 1.00 83.56 85 GLY A CA 1
ATOM 629 C C . GLY A 1 85 ? -0.704 7.879 11.522 1.00 83.56 85 GLY A C 1
ATOM 630 O O . GLY A 1 85 ? -1.809 8.134 12.016 1.00 83.56 85 GLY A O 1
ATOM 631 N N . ALA A 1 86 ? -0.375 8.225 10.273 1.00 87.12 86 ALA A N 1
ATOM 632 C CA . ALA A 1 86 ? -1.328 8.778 9.323 1.00 87.12 86 ALA A CA 1
ATOM 633 C C . ALA A 1 86 ? -2.303 7.678 8.868 1.00 87.12 86 ALA A C 1
ATOM 635 O O . ALA A 1 86 ? -1.967 6.493 8.838 1.00 87.12 86 ALA A O 1
ATOM 636 N N . GLU A 1 87 ? -3.535 8.059 8.546 1.00 85.94 87 GLU A N 1
ATOM 637 C CA . GLU A 1 87 ? -4.598 7.104 8.230 1.00 85.94 87 GLU A CA 1
ATOM 638 C C . GLU A 1 87 ? -4.817 7.064 6.721 1.00 85.94 87 GLU A C 1
ATOM 640 O O . GLU A 1 87 ? -4.964 8.105 6.089 1.00 85.94 87 GLU A O 1
ATOM 645 N N . PHE A 1 88 ? -4.829 5.869 6.133 1.00 87.06 88 PHE A N 1
ATOM 646 C CA . PHE A 1 88 ? -5.023 5.686 4.697 1.00 87.06 88 PHE A CA 1
ATOM 647 C C . PHE A 1 88 ? -6.293 4.879 4.433 1.00 87.06 88 PHE A C 1
ATOM 649 O O . PHE A 1 88 ? -6.582 3.918 5.149 1.00 87.06 88 PHE A O 1
ATOM 656 N N . PHE A 1 89 ? -7.041 5.252 3.390 1.00 83.06 89 PHE A N 1
ATOM 657 C CA . PHE A 1 89 ? -8.369 4.699 3.115 1.00 83.06 89 PHE A CA 1
ATOM 658 C C . PHE A 1 89 ? -8.365 3.172 3.009 1.00 83.06 89 PHE A C 1
ATOM 660 O O . PHE A 1 89 ? -9.132 2.523 3.711 1.00 83.06 89 PHE A O 1
ATOM 667 N N . THR A 1 90 ? -7.461 2.583 2.216 1.00 81.06 90 THR A N 1
ATOM 668 C CA . THR A 1 90 ? -7.434 1.121 2.020 1.00 81.06 90 THR A CA 1
ATOM 669 C C . THR A 1 90 ? -7.119 0.360 3.310 1.00 81.06 90 THR A C 1
ATOM 671 O O . THR A 1 90 ? -7.691 -0.701 3.551 1.00 81.06 90 THR A O 1
ATOM 674 N N . GLY A 1 91 ? -6.268 0.924 4.176 1.00 80.88 91 GLY A N 1
ATOM 675 C CA . GLY A 1 91 ? -5.999 0.378 5.506 1.00 80.88 91 GLY A CA 1
ATOM 676 C C . GLY A 1 91 ? -7.233 0.459 6.402 1.00 80.88 91 GLY A C 1
ATOM 677 O O . GLY A 1 91 ? -7.615 -0.526 7.027 1.00 80.88 91 GLY A O 1
ATOM 678 N N . ASN A 1 92 ? -7.922 1.598 6.403 1.00 82.38 92 ASN A N 1
ATOM 679 C CA . ASN A 1 92 ? -9.143 1.785 7.184 1.00 82.38 92 ASN A CA 1
ATOM 680 C C . ASN A 1 92 ? -10.293 0.888 6.710 1.00 82.38 92 ASN A C 1
ATOM 682 O O . ASN A 1 92 ? -11.006 0.342 7.547 1.00 82.38 92 ASN A O 1
ATOM 686 N N . THR A 1 93 ? -10.435 0.648 5.405 1.00 78.38 93 THR A N 1
ATOM 687 C CA . THR A 1 93 ? -11.401 -0.323 4.866 1.00 78.38 93 THR A CA 1
ATOM 688 C C . THR A 1 93 ? -11.092 -1.747 5.331 1.00 78.38 93 THR A C 1
ATOM 690 O O . THR A 1 93 ? -12.016 -2.491 5.657 1.00 78.38 93 THR A O 1
ATOM 693 N N . MET A 1 94 ? -9.813 -2.121 5.433 1.00 76.00 94 MET A N 1
ATOM 694 C CA . MET A 1 94 ? -9.407 -3.415 5.990 1.00 76.00 94 MET A CA 1
ATOM 695 C C . MET A 1 94 ? -9.800 -3.543 7.471 1.00 76.00 94 MET A C 1
ATOM 697 O O . MET A 1 94 ? -10.397 -4.549 7.853 1.00 76.00 94 MET A O 1
ATOM 701 N N . TYR A 1 95 ? -9.531 -2.519 8.290 1.00 72.19 95 TYR A N 1
ATOM 702 C CA . TYR A 1 95 ? -9.869 -2.529 9.720 1.00 72.19 95 TYR A CA 1
ATOM 703 C C . TYR A 1 95 ? -11.381 -2.486 9.986 1.00 72.19 95 TYR A C 1
ATOM 705 O O . TYR A 1 95 ? -11.871 -3.190 10.867 1.00 72.19 95 TYR A O 1
ATOM 713 N N . ALA A 1 96 ? -12.121 -1.659 9.244 1.00 65.75 96 ALA A N 1
ATOM 714 C CA . ALA A 1 96 ? -13.537 -1.399 9.492 1.00 65.75 96 ALA A CA 1
ATOM 715 C C . ALA A 1 96 ? -14.477 -2.407 8.807 1.00 65.75 96 ALA A C 1
ATOM 717 O O . ALA A 1 96 ? -15.528 -2.725 9.364 1.00 65.75 96 ALA A O 1
ATOM 718 N N . GLY A 1 97 ? -14.117 -2.908 7.617 1.00 60.81 97 GLY A N 1
ATOM 719 C CA . GLY A 1 97 ? -15.019 -3.673 6.748 1.00 60.81 97 GLY A CA 1
ATOM 720 C C . GLY A 1 97 ? -14.886 -5.198 6.807 1.00 60.81 97 GLY A C 1
ATOM 721 O O . GLY A 1 97 ? -15.873 -5.887 6.571 1.00 60.81 97 GLY A O 1
ATOM 722 N N . LEU A 1 98 ? -13.704 -5.747 7.119 1.00 58.25 98 LEU A N 1
ATOM 723 C CA . LEU A 1 98 ? -13.451 -7.201 7.024 1.00 58.25 98 LEU A CA 1
ATOM 724 C C . LEU A 1 98 ? -13.440 -7.938 8.372 1.00 58.25 98 LEU A C 1
ATOM 726 O O . LEU A 1 98 ? -13.693 -9.140 8.416 1.00 58.25 98 LEU A O 1
ATOM 730 N N . LEU A 1 99 ? -13.158 -7.232 9.469 1.00 62.31 99 LEU A N 1
ATOM 731 C CA . LEU A 1 99 ? -12.894 -7.844 10.779 1.00 62.31 99 LEU A CA 1
ATOM 732 C C . LEU A 1 99 ? -14.058 -7.730 11.774 1.00 62.31 99 LEU A C 1
ATOM 734 O O . LEU A 1 99 ? -14.050 -8.412 12.795 1.00 62.31 99 LEU A O 1
ATOM 738 N N . SER A 1 100 ? -15.047 -6.877 11.498 1.00 59.09 100 SER A N 1
ATOM 739 C CA . SER A 1 100 ? -16.093 -6.487 12.455 1.00 59.09 100 SER A CA 1
ATOM 740 C C . SER A 1 100 ? -17.392 -7.296 12.352 1.00 59.09 100 SER A C 1
ATOM 742 O O . SER A 1 100 ? -18.178 -7.283 13.295 1.00 59.09 100 SER A O 1
ATOM 744 N N . THR A 1 101 ? -17.633 -7.994 11.234 1.00 65.62 101 THR A N 1
ATOM 745 C CA . THR A 1 101 ? -18.922 -8.652 10.944 1.00 65.62 101 THR A CA 1
ATOM 746 C C . THR A 1 101 ? -18.726 -10.127 10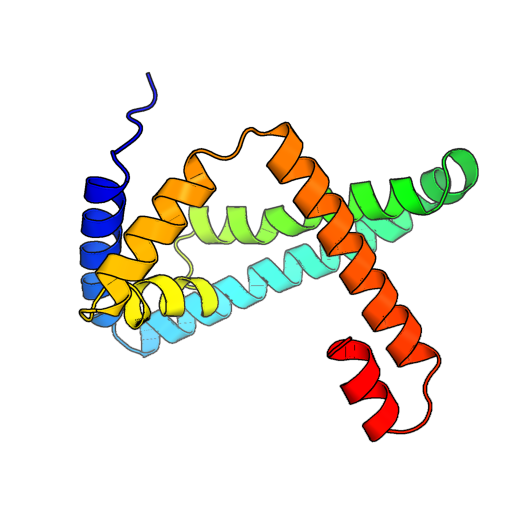.573 1.00 65.62 101 THR A C 1
ATOM 748 O O . THR A 1 101 ? -18.023 -10.446 9.610 1.00 65.62 101 THR A O 1
ATOM 751 N N . ASP A 1 102 ? -19.359 -11.045 11.308 1.00 70.06 102 ASP A N 1
ATOM 752 C CA . ASP A 1 102 ? -19.474 -12.455 10.903 1.00 70.06 102 ASP A CA 1
ATOM 753 C C . ASP A 1 102 ? -20.503 -12.554 9.750 1.00 70.06 102 ASP A C 1
ATOM 755 O O . ASP A 1 102 ? -21.553 -11.914 9.836 1.00 70.06 102 ASP A O 1
ATOM 759 N N . PRO A 1 103 ? -20.234 -13.276 8.635 1.00 71.69 103 PRO A N 1
ATOM 760 C CA . PRO A 1 103 ? -19.238 -14.343 8.438 1.00 71.69 103 PRO A CA 1
ATOM 761 C C . PRO A 1 103 ? -17.882 -13.911 7.832 1.00 71.69 103 PRO A C 1
ATOM 763 O O . PRO A 1 103 ? -17.000 -14.751 7.633 1.00 71.69 103 PRO A O 1
ATOM 766 N N . TYR A 1 104 ? -17.683 -12.628 7.516 1.00 73.12 104 TYR A N 1
ATOM 767 C CA . TYR A 1 104 ? -16.485 -12.140 6.809 1.00 73.12 104 TYR A CA 1
ATOM 768 C C . TYR A 1 104 ? -15.196 -12.281 7.629 1.00 73.12 104 TYR A C 1
ATOM 770 O O . TYR A 1 104 ? -14.124 -12.518 7.064 1.00 73.12 104 TYR A O 1
ATOM 778 N N . ARG A 1 105 ? -15.304 -12.239 8.962 1.00 69.19 105 ARG A N 1
ATOM 779 C CA . ARG A 1 105 ? -14.188 -12.487 9.884 1.00 69.19 105 ARG A CA 1
ATOM 780 C C . ARG A 1 105 ? -13.614 -13.901 9.738 1.00 69.19 105 ARG A C 1
ATOM 782 O O . ARG A 1 105 ? -12.404 -14.057 9.582 1.00 69.19 105 ARG A O 1
ATOM 789 N N . ALA A 1 106 ? -14.473 -14.923 9.701 1.00 74.31 106 ALA A N 1
ATOM 790 C CA . ALA A 1 106 ? -14.061 -16.320 9.531 1.00 74.31 106 ALA A CA 1
ATOM 791 C C . ALA A 1 106 ? -13.404 -16.574 8.160 1.00 74.31 106 ALA A C 1
ATOM 793 O O . ALA A 1 106 ? -12.407 -17.291 8.058 1.00 74.31 106 ALA A O 1
ATOM 794 N N . TYR A 1 107 ? -13.919 -15.940 7.102 1.00 74.88 107 TYR A N 1
ATOM 795 C CA . TYR A 1 107 ? -13.325 -16.019 5.764 1.00 74.88 107 TYR A CA 1
ATOM 796 C C . TYR A 1 107 ? -11.948 -15.336 5.690 1.00 74.88 107 TYR A C 1
ATOM 798 O O . TYR A 1 107 ? -11.010 -15.877 5.099 1.00 74.88 107 TYR A O 1
ATOM 806 N N . THR A 1 108 ? -11.801 -14.178 6.337 1.00 73.25 108 THR A N 1
ATOM 807 C CA . THR A 1 108 ? -10.539 -13.424 6.389 1.00 73.25 108 THR A CA 1
ATOM 808 C C . THR A 1 108 ? -9.451 -14.191 7.138 1.00 73.25 108 THR A C 1
ATOM 810 O O . THR A 1 108 ? -8.315 -14.240 6.662 1.00 73.25 108 THR A O 1
ATOM 813 N N . LEU A 1 109 ? -9.791 -14.855 8.250 1.00 75.44 109 LEU A N 1
ATOM 814 C CA . LEU A 1 109 ? -8.872 -15.735 8.983 1.00 75.44 109 LEU A CA 1
ATOM 815 C C . LEU A 1 109 ? -8.344 -16.864 8.091 1.00 75.44 109 LEU A C 1
ATOM 817 O O . LEU A 1 109 ? -7.132 -17.039 7.978 1.00 75.44 109 LEU A O 1
ATOM 821 N N . LYS A 1 110 ? -9.240 -17.543 7.363 1.00 79.94 110 LYS A N 1
ATOM 822 C CA . LYS A 1 110 ? -8.873 -18.626 6.441 1.00 79.94 110 LYS A CA 1
ATOM 823 C C . LYS A 1 110 ? -7.934 -18.154 5.326 1.00 79.94 110 LYS A C 1
ATOM 825 O O . LYS A 1 110 ? -6.953 -18.823 5.020 1.00 79.94 110 LYS A O 1
ATOM 830 N N . ILE A 1 111 ? -8.204 -16.999 4.712 1.00 78.69 111 ILE A N 1
ATOM 831 C CA . ILE A 1 111 ? -7.317 -16.435 3.678 1.00 78.69 111 ILE A CA 1
ATOM 832 C C . ILE A 1 111 ? -5.966 -16.026 4.264 1.00 78.69 111 ILE A C 1
ATOM 834 O O . ILE A 1 111 ? -4.938 -16.221 3.614 1.00 78.69 111 ILE A O 1
ATOM 838 N N . THR A 1 112 ? -5.964 -15.434 5.455 1.00 74.69 112 THR A N 1
ATOM 839 C CA . THR A 1 112 ? -4.745 -14.925 6.093 1.00 74.69 112 THR A CA 1
ATOM 840 C C . THR A 1 112 ? -3.824 -16.070 6.481 1.00 74.69 112 THR A C 1
ATOM 842 O O . THR A 1 112 ? -2.637 -15.996 6.185 1.00 74.69 112 THR A O 1
ATOM 845 N N . GLU A 1 113 ? -4.369 -17.152 7.033 1.00 79.00 113 GLU A N 1
ATOM 846 C CA . GLU A 1 113 ? -3.625 -18.371 7.355 1.00 79.00 113 GLU A CA 1
ATOM 847 C C . GLU A 1 113 ? -3.018 -19.015 6.102 1.00 79.00 113 GLU A C 1
ATOM 849 O O . GLU A 1 113 ? -1.844 -19.382 6.099 1.00 79.00 113 GLU A O 1
ATOM 854 N N . ILE A 1 114 ? -3.771 -19.062 4.997 1.00 80.69 114 ILE A N 1
ATOM 855 C CA . ILE A 1 114 ? -3.260 -19.559 3.712 1.00 80.69 114 ILE A CA 1
ATOM 856 C C . ILE A 1 114 ? -2.145 -18.655 3.178 1.00 80.69 114 ILE A C 1
ATOM 858 O O . ILE A 1 114 ? -1.147 -19.160 2.680 1.00 80.69 114 ILE A O 1
ATOM 862 N N . LYS A 1 115 ? -2.302 -17.326 3.241 1.00 78.88 115 LYS A N 1
ATOM 863 C CA . LYS A 1 115 ? -1.331 -16.364 2.689 1.00 78.88 115 LYS A CA 1
ATOM 864 C C . LYS A 1 115 ? -0.061 -16.246 3.530 1.00 78.88 115 LYS A C 1
ATOM 866 O O . LYS A 1 115 ? 1.001 -16.026 2.951 1.00 78.88 115 LYS A O 1
ATOM 871 N N . SER A 1 116 ? -0.159 -16.385 4.852 1.00 76.56 116 SER A N 1
ATOM 872 C CA . SER A 1 116 ? 0.986 -16.310 5.768 1.00 76.56 116 SER A CA 1
ATOM 873 C C . SER A 1 116 ? 1.879 -17.548 5.701 1.00 76.56 116 SER A C 1
ATOM 875 O O . SER A 1 116 ? 3.071 -17.452 5.978 1.00 76.56 116 SER A O 1
ATOM 877 N N . SER A 1 117 ? 1.333 -18.690 5.280 1.00 81.75 117 SER A N 1
ATOM 878 C CA . SER A 1 117 ? 2.063 -19.955 5.140 1.00 81.75 117 SER A CA 1
ATOM 879 C C . SER A 1 117 ? 2.634 -20.198 3.732 1.00 81.75 117 SER A C 1
ATOM 881 O O . SER A 1 117 ? 3.291 -21.214 3.497 1.00 81.75 117 SER A O 1
ATOM 883 N N . ILE A 1 118 ? 2.462 -19.257 2.789 1.00 83.56 118 ILE A N 1
ATOM 884 C CA . ILE A 1 118 ? 3.071 -19.345 1.451 1.00 83.56 118 ILE A CA 1
ATOM 885 C C . ILE A 1 118 ? 4.588 -19.136 1.567 1.00 83.56 118 ILE A C 1
ATOM 887 O O . ILE A 1 118 ? 5.026 -18.110 2.092 1.00 83.56 118 ILE A O 1
ATOM 891 N N . PRO A 1 119 ? 5.420 -20.040 1.020 1.00 87.38 119 PRO A N 1
ATOM 892 C CA . PRO A 1 119 ? 6.862 -19.877 1.084 1.00 87.38 119 PRO A CA 1
ATOM 893 C C . PRO A 1 119 ? 7.316 -18.680 0.233 1.00 87.38 119 PRO A C 1
ATOM 895 O O . PRO A 1 119 ? 6.763 -18.402 -0.835 1.00 87.38 119 PRO A O 1
ATOM 898 N N . TRP A 1 120 ? 8.362 -17.985 0.687 1.00 80.94 120 TRP A N 1
ATOM 899 C CA . TRP A 1 120 ? 8.781 -16.680 0.149 1.00 80.94 120 TRP A CA 1
ATOM 900 C C . TRP A 1 120 ? 8.958 -16.657 -1.382 1.00 80.94 120 TRP A C 1
ATOM 902 O O . TRP A 1 120 ? 8.565 -15.697 -2.040 1.00 80.94 120 TRP A O 1
ATOM 912 N N . HIS A 1 121 ? 9.497 -17.733 -1.966 1.00 82.06 121 HIS A N 1
ATOM 913 C CA . HIS A 1 121 ? 9.753 -17.845 -3.403 1.00 82.06 121 HIS A CA 1
ATOM 914 C C . HIS A 1 121 ? 8.456 -17.842 -4.221 1.00 82.06 121 HIS A C 1
ATOM 916 O O . HIS A 1 121 ? 8.386 -17.216 -5.277 1.00 82.06 121 HIS A O 1
ATOM 922 N N . GLN A 1 122 ? 7.394 -18.473 -3.713 1.00 80.56 122 GLN A N 1
ATOM 923 C CA . GLN A 1 122 ? 6.083 -18.431 -4.357 1.00 80.56 122 GLN A CA 1
ATOM 924 C C . GLN A 1 122 ? 5.444 -17.050 -4.229 1.00 80.56 122 GLN A C 1
ATOM 926 O O . GLN A 1 122 ? 4.763 -16.612 -5.153 1.00 80.56 122 GLN A O 1
ATOM 931 N N . MET A 1 123 ? 5.678 -16.340 -3.123 1.00 80.75 123 MET A N 1
ATOM 932 C CA . MET A 1 123 ? 5.210 -14.962 -2.961 1.00 80.75 123 MET A CA 1
ATOM 933 C C . MET A 1 123 ? 5.915 -14.016 -3.943 1.00 80.75 123 MET A C 1
ATOM 935 O O . MET A 1 123 ? 5.261 -13.204 -4.596 1.00 80.75 123 MET A O 1
ATOM 939 N N . PHE A 1 124 ? 7.225 -14.191 -4.122 1.00 82.31 124 PHE A N 1
ATOM 940 C CA . PHE A 1 124 ? 8.027 -13.442 -5.086 1.00 82.31 124 PHE A CA 1
ATOM 941 C C . PHE A 1 124 ? 7.590 -13.699 -6.536 1.00 82.31 124 PHE A C 1
ATOM 943 O O . PHE A 1 124 ? 7.319 -12.754 -7.276 1.00 82.31 124 PHE A O 1
ATOM 950 N N . LEU A 1 125 ? 7.433 -14.968 -6.931 1.00 84.62 125 LEU A N 1
ATOM 951 C CA . LEU A 1 125 ? 6.986 -15.334 -8.281 1.00 84.62 125 LEU A CA 1
ATOM 952 C C . LEU A 1 125 ? 5.558 -14.855 -8.576 1.00 84.62 125 LEU A C 1
ATOM 954 O O . LEU A 1 125 ? 5.303 -14.339 -9.663 1.00 84.62 125 LEU A O 1
ATOM 958 N N . ARG A 1 126 ? 4.637 -14.954 -7.606 1.00 81.19 126 ARG A N 1
ATOM 959 C CA . ARG A 1 126 ? 3.281 -14.38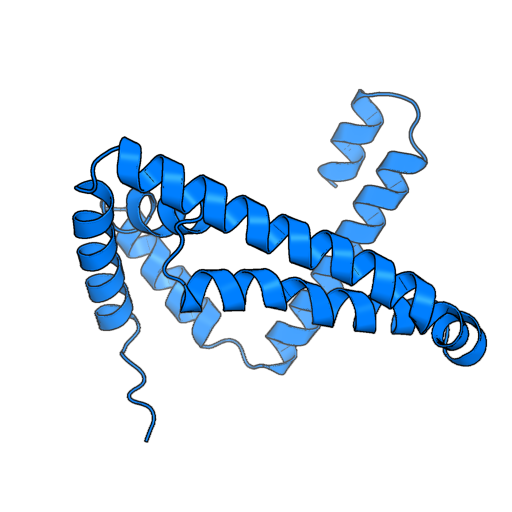4 -7.725 1.00 81.19 126 ARG A CA 1
ATOM 960 C C . ARG A 1 126 ? 3.321 -12.863 -7.889 1.00 81.19 126 ARG A C 1
ATOM 962 O O . ARG A 1 126 ? 2.518 -12.325 -8.644 1.00 81.19 126 ARG A O 1
ATOM 969 N N . GLY A 1 127 ? 4.261 -12.185 -7.230 1.00 80.12 127 GLY A N 1
ATOM 970 C CA . GLY A 1 127 ? 4.496 -10.749 -7.394 1.00 80.12 127 GLY A CA 1
ATOM 971 C C . GLY A 1 127 ? 4.978 -10.377 -8.799 1.00 80.12 127 GLY A C 1
ATOM 972 O O . GLY A 1 127 ? 4.427 -9.461 -9.407 1.00 80.12 127 GLY A O 1
ATOM 973 N N . ILE A 1 128 ? 5.948 -11.116 -9.350 1.00 82.62 128 ILE A N 1
ATOM 974 C CA . ILE A 1 128 ? 6.439 -10.903 -10.724 1.00 82.62 128 ILE A CA 1
ATOM 975 C C . ILE A 1 128 ? 5.323 -11.146 -11.742 1.00 82.62 128 ILE A C 1
ATOM 977 O O . ILE A 1 128 ? 5.087 -10.298 -12.600 1.00 82.62 128 ILE A O 1
ATOM 981 N N . ALA A 1 129 ? 4.619 -12.275 -11.634 1.00 81.62 129 ALA A N 1
ATOM 982 C CA . ALA A 1 129 ? 3.521 -12.613 -12.536 1.00 81.62 129 ALA A CA 1
ATOM 983 C C . ALA A 1 129 ? 2.381 -11.587 -12.451 1.00 81.62 129 ALA A C 1
ATOM 985 O O . ALA A 1 129 ? 1.860 -11.162 -13.477 1.00 81.62 129 ALA A O 1
ATOM 986 N N . GLY A 1 130 ? 2.043 -11.125 -11.243 1.00 83.12 130 GLY A N 1
ATOM 987 C CA . GLY A 1 130 ? 1.051 -10.070 -11.044 1.00 83.12 130 GLY A CA 1
ATOM 988 C C . GLY A 1 130 ? 1.453 -8.757 -11.717 1.00 83.12 130 GLY A C 1
ATOM 989 O O . GLY A 1 130 ? 0.661 -8.184 -12.458 1.00 83.12 130 GLY A O 1
ATOM 990 N N . ASN A 1 131 ? 2.696 -8.305 -11.529 1.00 80.38 131 ASN A N 1
ATOM 991 C CA . ASN A 1 131 ? 3.191 -7.091 -12.184 1.00 80.38 131 ASN A CA 1
ATOM 992 C C . ASN A 1 131 ? 3.226 -7.230 -13.714 1.00 80.38 131 ASN A C 1
ATOM 994 O O . ASN A 1 131 ? 2.902 -6.287 -14.433 1.00 80.38 131 ASN A O 1
ATOM 998 N N . TRP A 1 132 ? 3.584 -8.412 -14.220 1.00 79.19 132 TRP A N 1
ATOM 999 C CA . TRP A 1 132 ? 3.554 -8.687 -15.653 1.00 79.19 132 TRP A CA 1
ATOM 1000 C C . TRP A 1 132 ? 2.127 -8.558 -16.204 1.00 79.19 132 TRP A C 1
ATOM 1002 O O . TRP A 1 132 ? 1.921 -7.811 -17.159 1.00 79.19 132 TRP A O 1
ATOM 1012 N N . LEU A 1 133 ? 1.134 -9.188 -15.573 1.00 76.88 133 LEU A N 1
ATOM 1013 C CA . LEU A 1 133 ? -0.265 -9.088 -16.004 1.00 76.88 133 LEU A CA 1
ATOM 1014 C C . LEU A 1 133 ? -0.782 -7.644 -15.963 1.00 76.88 133 LEU A C 1
ATOM 1016 O O . LEU A 1 133 ? -1.408 -7.197 -16.918 1.00 76.88 133 LEU A O 1
ATOM 1020 N N . VAL A 1 134 ? -0.436 -6.875 -14.927 1.00 80.62 134 VAL A N 1
ATOM 1021 C CA . VAL A 1 134 ? -0.788 -5.446 -14.853 1.00 80.62 134 VAL A CA 1
ATOM 1022 C C . VAL A 1 134 ? -0.147 -4.658 -15.999 1.00 80.62 134 VAL A C 1
ATOM 1024 O O . VAL A 1 134 ? -0.810 -3.846 -16.640 1.00 80.62 134 VAL A O 1
ATOM 1027 N N . CYS A 1 135 ? 1.125 -4.913 -16.311 1.00 78.38 135 CYS A N 1
ATOM 1028 C CA . CYS A 1 135 ? 1.796 -4.264 -17.437 1.00 78.38 135 CYS A CA 1
ATOM 1029 C C . CYS A 1 135 ? 1.175 -4.647 -18.790 1.00 78.38 135 CYS A C 1
ATOM 1031 O O . CYS A 1 135 ? 1.114 -3.800 -19.681 1.00 78.38 135 CYS A O 1
ATOM 1033 N N . LEU A 1 136 ? 0.712 -5.891 -18.952 1.00 76.62 136 LEU A N 1
ATOM 1034 C CA . LEU A 1 136 ? -0.005 -6.336 -20.150 1.00 76.62 136 LEU A CA 1
ATOM 1035 C C . LEU A 1 136 ? -1.379 -5.675 -20.268 1.00 76.62 136 LEU A C 1
ATOM 1037 O O . LEU A 1 136 ? -1.706 -5.205 -21.352 1.00 76.62 136 LEU A O 1
ATOM 1041 N N . ALA A 1 137 ? -2.135 -5.558 -19.176 1.00 77.69 137 ALA A N 1
ATOM 1042 C CA . ALA A 1 137 ? -3.423 -4.864 -19.169 1.00 77.69 137 ALA A CA 1
ATOM 1043 C C . ALA A 1 137 ? -3.269 -3.395 -19.601 1.00 77.69 137 ALA A C 1
ATOM 1045 O O . ALA A 1 137 ? -3.985 -2.925 -20.482 1.00 77.69 137 ALA A O 1
ATOM 1046 N N . VAL A 1 138 ? -2.258 -2.693 -19.073 1.00 75.12 138 VAL A N 1
ATOM 1047 C CA . VAL A 1 138 ? -1.940 -1.311 -19.480 1.00 75.12 138 VAL A CA 1
ATOM 1048 C C . VAL A 1 138 ? -1.488 -1.242 -20.943 1.00 75.12 138 VAL A C 1
ATOM 1050 O O . VAL A 1 138 ? -1.863 -0.325 -21.671 1.00 75.12 138 VAL A O 1
ATOM 1053 N N . TRP A 1 139 ? -0.699 -2.212 -21.415 1.00 74.38 139 TRP A N 1
ATOM 1054 C CA . TRP A 1 139 ? -0.297 -2.277 -22.823 1.00 74.38 139 TRP A CA 1
ATOM 1055 C C . TRP A 1 139 ? -1.507 -2.456 -23.751 1.00 74.38 139 TRP A C 1
ATOM 1057 O O . TRP A 1 139 ? -1.611 -1.765 -24.764 1.00 74.38 139 TRP A O 1
ATOM 1067 N N . LEU A 1 140 ? -2.434 -3.351 -23.398 1.00 74.50 140 LEU A N 1
ATOM 1068 C CA . LEU A 1 140 ? -3.677 -3.598 -24.134 1.00 74.50 140 LEU A CA 1
ATOM 1069 C C . LEU A 1 140 ? -4.633 -2.394 -24.085 1.00 74.50 140 LEU A C 1
ATOM 1071 O O . LEU A 1 140 ? -5.333 -2.117 -25.060 1.00 74.50 140 LEU A O 1
ATOM 1075 N N . GLU A 1 141 ? -4.632 -1.632 -22.991 1.00 76.88 141 GLU A N 1
ATOM 1076 C CA . GLU A 1 141 ? -5.378 -0.374 -22.879 1.00 76.88 141 GLU A CA 1
ATOM 1077 C C . GLU A 1 141 ? -4.829 0.706 -23.827 1.00 76.88 141 GLU A C 1
ATOM 1079 O O . GLU A 1 141 ? -5.593 1.404 -24.494 1.00 76.88 141 GLU A O 1
ATOM 1084 N N . ILE A 1 142 ? -3.503 0.844 -23.925 1.00 75.81 142 ILE A N 1
ATOM 1085 C CA . ILE A 1 142 ? -2.868 1.858 -24.782 1.00 75.81 142 ILE A CA 1
ATOM 1086 C C . ILE A 1 142 ? -3.034 1.517 -26.272 1.00 75.81 142 ILE A C 1
ATOM 1088 O O . ILE A 1 142 ? -3.130 2.424 -27.103 1.00 75.81 142 ILE A O 1
ATOM 1092 N N . THR A 1 143 ? -3.093 0.232 -26.637 1.00 76.94 143 THR A N 1
ATOM 1093 C CA . THR A 1 143 ? -3.301 -0.192 -28.035 1.00 76.94 143 THR A CA 1
ATOM 1094 C C . THR A 1 143 ? -4.762 -0.121 -28.485 1.00 76.94 143 THR A C 1
ATOM 1096 O O . THR A 1 143 ? -5.025 -0.127 -29.691 1.00 76.94 143 THR A O 1
ATOM 1099 N N . SER A 1 144 ? -5.715 -0.002 -27.558 1.00 74.75 144 SER A N 1
ATOM 1100 C CA . SER A 1 144 ? -7.147 0.060 -27.857 1.00 74.75 144 SER A CA 1
ATOM 1101 C C . SER A 1 144 ? -7.673 1.503 -27.922 1.00 74.75 144 SER A C 1
ATOM 1103 O O . SER A 1 144 ? -7.411 2.343 -27.061 1.00 74.75 144 SER A O 1
ATOM 1105 N N . ARG A 1 145 ? -8.430 1.825 -28.984 1.00 73.19 145 ARG A N 1
ATOM 1106 C CA . ARG A 1 145 ? -8.959 3.186 -29.224 1.00 73.19 145 ARG A CA 1
ATOM 1107 C C . ARG A 1 145 ? -10.369 3.398 -28.670 1.00 73.19 145 ARG A C 1
ATOM 1109 O O . ARG A 1 145 ? -10.717 4.527 -28.337 1.00 73.19 145 ARG A O 1
ATOM 1116 N N . ASP A 1 146 ? -11.135 2.323 -28.507 1.00 81.00 146 ASP A N 1
ATOM 1117 C CA . ASP A 1 146 ? -12.523 2.368 -28.047 1.00 81.00 146 ASP A CA 1
ATOM 1118 C C . ASP A 1 146 ? -12.642 2.108 -26.544 1.00 81.00 146 ASP A C 1
ATOM 1120 O O . ASP A 1 146 ? -11.948 1.259 -25.981 1.00 81.00 146 ASP A O 1
ATOM 1124 N N . PHE A 1 147 ? -13.579 2.799 -25.890 1.00 76.50 147 PHE A N 1
ATOM 1125 C CA . PHE A 1 147 ? -13.824 2.666 -24.450 1.00 76.50 147 PHE A CA 1
ATOM 1126 C C . PHE A 1 147 ? -14.154 1.222 -24.030 1.00 76.50 147 PHE A C 1
ATOM 1128 O O . PHE A 1 147 ? -13.623 0.732 -23.038 1.00 76.50 147 PHE A O 1
ATOM 1135 N N . HIS A 1 148 ? -14.973 0.512 -24.814 1.00 73.75 148 HIS A N 1
ATOM 1136 C CA . HIS A 1 148 ? -15.349 -0.878 -24.527 1.00 73.75 148 HIS A CA 1
ATOM 1137 C C . HIS A 1 148 ? -14.146 -1.826 -24.567 1.00 73.75 148 HIS A C 1
ATOM 1139 O O . HIS A 1 148 ? -14.003 -2.681 -23.698 1.00 73.75 148 HIS A O 1
ATOM 1145 N N . SER A 1 149 ? -13.260 -1.634 -25.542 1.00 69.06 149 SER A N 1
ATOM 1146 C CA . SER A 1 149 ? -12.051 -2.436 -25.733 1.00 69.06 149 SER A CA 1
ATOM 114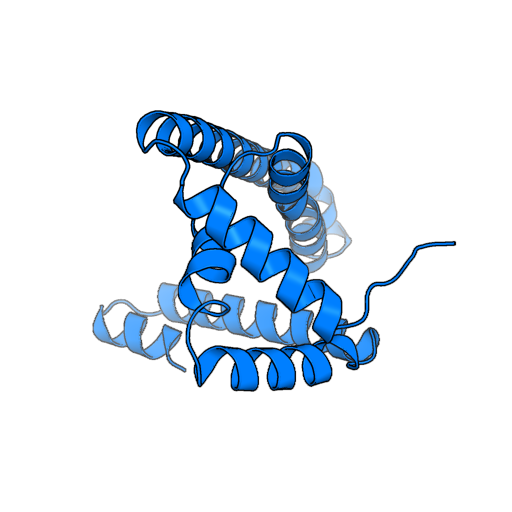7 C C . SER A 1 149 ? -11.050 -2.243 -24.589 1.00 69.06 149 SER A C 1
ATOM 1149 O O . SER A 1 149 ? -10.418 -3.208 -24.167 1.00 69.06 149 SER A O 1
ATOM 1151 N N . LYS A 1 150 ? -10.966 -1.027 -24.031 1.00 72.25 150 LYS A N 1
ATOM 1152 C CA . LYS A 1 150 ? -10.145 -0.724 -22.846 1.00 72.25 150 LYS A CA 1
ATOM 1153 C C . LYS A 1 150 ? -10.648 -1.436 -21.597 1.00 72.25 150 LYS A C 1
ATOM 1155 O O . LYS A 1 150 ? -9.864 -2.043 -20.878 1.00 72.25 150 LYS A O 1
ATOM 1160 N N . VAL A 1 151 ? -11.961 -1.400 -21.363 1.00 76.31 151 VAL A N 1
ATOM 1161 C CA . VAL A 1 151 ? -12.577 -2.089 -20.219 1.00 76.31 151 VAL A CA 1
ATOM 1162 C C . VAL A 1 151 ? -12.386 -3.604 -20.335 1.00 76.31 151 VAL A C 1
ATOM 1164 O O . VAL A 1 151 ? -12.000 -4.243 -19.362 1.00 76.31 151 VAL A O 1
ATOM 1167 N N . LEU A 1 152 ? -12.580 -4.176 -21.527 1.00 77.25 152 LEU A N 1
ATOM 1168 C CA . LEU A 1 152 ? -12.350 -5.604 -21.779 1.00 77.25 152 LEU A CA 1
ATOM 1169 C C . LEU A 1 152 ? -10.881 -6.004 -21.586 1.00 77.25 152 LEU A C 1
ATOM 1171 O O . LEU A 1 152 ? -10.619 -7.049 -21.002 1.00 77.25 152 LEU A O 1
ATOM 1175 N N . GLY A 1 153 ? -9.937 -5.162 -22.016 1.00 70.19 153 GLY A N 1
ATOM 1176 C CA . GLY A 1 153 ? -8.500 -5.398 -21.846 1.00 70.19 153 GLY A CA 1
ATOM 1177 C C . GLY A 1 153 ? -8.012 -5.360 -20.394 1.00 70.19 153 GLY A C 1
ATOM 1178 O O . GLY A 1 153 ? -6.983 -5.951 -20.098 1.00 70.19 153 GLY A O 1
ATOM 1179 N N . ILE A 1 154 ? -8.743 -4.699 -19.490 1.00 73.50 154 ILE A N 1
ATOM 1180 C CA . ILE A 1 154 ? -8.450 -4.685 -18.045 1.00 73.50 154 ILE A CA 1
ATOM 1181 C C . ILE A 1 154 ? -9.062 -5.905 -17.332 1.00 73.50 154 ILE A C 1
ATOM 1183 O O . ILE A 1 154 ? -8.564 -6.326 -16.290 1.00 73.50 154 ILE A O 1
ATOM 1187 N N . PHE A 1 155 ? -10.152 -6.462 -17.867 1.00 74.31 155 PHE A N 1
ATOM 1188 C CA . PHE A 1 155 ? -10.858 -7.610 -17.284 1.00 74.31 155 PHE A CA 1
ATOM 1189 C C . PHE A 1 155 ? -10.295 -8.983 -17.699 1.00 74.31 155 PHE A C 1
ATOM 1191 O O . PHE A 1 155 ? -10.670 -9.984 -17.084 1.00 74.31 155 PHE A O 1
ATOM 1198 N N . LEU A 1 156 ? -9.444 -9.030 -18.728 1.00 59.69 156 LEU A N 1
ATOM 1199 C CA . LEU A 1 156 ? -8.772 -10.223 -19.267 1.00 59.69 156 LEU A CA 1
ATOM 1200 C C . LEU A 1 156 ? -7.357 -10.380 -18.699 1.00 59.69 156 LEU A C 1
ATOM 1202 O O . LEU A 1 156 ? -6.981 -11.542 -18.421 1.00 59.69 156 LEU A O 1
#

Secondary structure (DSSP, 8-state):
------HHHHHHHHHHHHHHHHTS-HHHHHHHHHHHHHHHHHHHHHHHHHHHHTHHHHHHH-HHHHHHHHHHHTTHHHHHHHHHT---HHHHHIIIIISSSTTHHHHHHHHHHHHHTS-HHHHHHHHHHHHHHHHHHHHHHHH--SHHHHHHHHH-

Solvent-accessible surface area (backbone atoms only — not comparable to full-atom values): 8501 Å² total; per-residue (Å²): 132,87,85,77,68,50,75,67,55,47,51,53,50,43,31,55,51,22,56,56,59,69,68,53,56,67,70,61,51,50,55,27,34,52,52,27,51,52,38,44,49,51,23,54,54,48,30,52,53,50,43,61,75,33,48,68,42,27,74,76,70,33,62,66,54,35,52,50,58,29,59,70,47,46,58,54,18,58,54,52,25,65,76,69,68,35,45,48,69,73,61,49,48,50,30,60,66,39,52,74,45,86,70,46,32,64,53,48,50,56,52,46,56,56,61,72,69,54,56,68,68,61,55,50,50,51,48,52,54,50,53,50,51,53,52,48,25,53,50,43,31,73,74,36,91,48,73,68,50,29,56,50,32,65,78,107

Organism: NCBI:txid392032